Protein AF-A0A9W7FX82-F1 (afdb_monomer_lite)

InterPro domains:
  IPR013783 Immunoglobulin-like fold [G3DSA:2.60.40.10] (1-72)

Secondary structure (DSSP, 8-state):
-EEEEE-SS-EEEE-S--SSSEEEEEEEETTS-GGG-EEEEEE--TT-EEEE----TT-EEEEEEEEEETTEEEE---EEEE---TT-S---S-------

Structure (mmCIF, N/CA/C/O backbone):
data_AF-A0A9W7FX82-F1
#
_entry.id   AF-A0A9W7FX82-F1
#
loop_
_atom_site.group_PDB
_atom_site.id
_atom_site.type_symbol
_atom_site.label_atom_id
_atom_site.label_alt_id
_atom_site.label_comp_id
_atom_site.label_asym_id
_atom_site.label_entity_id
_atom_site.label_seq_id
_atom_site.pdbx_PDB_ins_code
_atom_site.Cartn_x
_atom_site.Cartn_y
_atom_site.Cartn_z
_atom_site.occupancy
_atom_site.B_iso_or_equiv
_atom_site.auth_seq_id
_atom_site.auth_comp_id
_atom_site.auth_asym_id
_atom_site.auth_atom_id
_atom_site.pdbx_PDB_model_num
ATOM 1 N N . MET A 1 1 ? -6.821 11.009 -0.341 1.00 69.06 1 MET A N 1
ATOM 2 C CA . MET A 1 1 ? -5.461 10.454 -0.468 1.00 69.06 1 MET A CA 1
ATOM 3 C C . MET A 1 1 ? -4.920 10.933 -1.792 1.00 69.06 1 MET A C 1
ATOM 5 O O . MET A 1 1 ? -5.669 10.909 -2.762 1.00 69.06 1 MET A O 1
ATOM 9 N N . GLU A 1 2 ? -3.689 11.416 -1.808 1.00 70.88 2 GLU A N 1
ATOM 10 C CA . GLU A 1 2 ? -3.038 11.956 -3.000 1.00 70.88 2 GLU A CA 1
ATOM 11 C C . GLU A 1 2 ? -1.597 11.452 -3.042 1.00 70.88 2 GLU A C 1
ATOM 13 O O . GLU A 1 2 ? -0.966 11.295 -1.996 1.00 70.88 2 GLU A O 1
ATOM 18 N N . ILE A 1 3 ? -1.086 11.185 -4.239 1.00 74.12 3 ILE A N 1
ATOM 19 C CA . ILE A 1 3 ? 0.325 10.854 -4.441 1.00 74.12 3 ILE A CA 1
ATOM 20 C C . ILE A 1 3 ? 1.107 12.169 -4.392 1.00 74.12 3 ILE A C 1
ATOM 22 O O . ILE A 1 3 ? 0.840 13.069 -5.188 1.00 74.12 3 ILE A O 1
ATOM 26 N N . ILE A 1 4 ? 2.027 12.301 -3.437 1.00 76.50 4 ILE A N 1
ATOM 27 C CA . ILE A 1 4 ? 2.875 13.499 -3.302 1.00 76.50 4 ILE A CA 1
ATOM 28 C C . ILE A 1 4 ? 4.173 13.311 -4.069 1.00 76.50 4 ILE A C 1
ATOM 30 O O . ILE A 1 4 ? 4.656 14.239 -4.713 1.00 76.50 4 ILE A O 1
ATOM 34 N N . ASP A 1 5 ? 4.729 12.109 -3.966 1.00 70.31 5 ASP A N 1
ATOM 35 C CA . ASP A 1 5 ? 5.999 11.740 -4.560 1.00 70.31 5 ASP A CA 1
ATOM 36 C C . ASP A 1 5 ? 5.907 10.289 -5.017 1.00 70.31 5 ASP A C 1
ATOM 38 O O . ASP A 1 5 ? 5.305 9.454 -4.344 1.00 70.31 5 ASP A O 1
ATOM 42 N N . ALA A 1 6 ? 6.474 9.999 -6.173 1.00 66.94 6 ALA A N 1
ATOM 43 C CA . ALA A 1 6 ? 6.649 8.646 -6.650 1.00 66.94 6 ALA A CA 1
ATOM 44 C C . ALA A 1 6 ? 8.012 8.564 -7.322 1.00 66.94 6 ALA A C 1
ATOM 46 O O . ALA A 1 6 ? 8.386 9.477 -8.053 1.00 66.94 6 ALA A O 1
ATOM 47 N N . SER A 1 7 ? 8.702 7.469 -7.048 1.00 65.62 7 SER A N 1
ATOM 48 C CA . SER A 1 7 ? 10.043 7.079 -7.457 1.00 65.62 7 SER A CA 1
ATOM 49 C C . SER A 1 7 ? 10.002 5.692 -8.090 1.00 65.62 7 SER A C 1
ATOM 51 O O . SER A 1 7 ? 9.042 4.942 -7.925 1.00 65.62 7 SER A O 1
ATOM 53 N N . GLU A 1 8 ? 11.085 5.333 -8.776 1.00 63.53 8 GLU A N 1
ATOM 54 C CA . GLU A 1 8 ? 11.266 4.019 -9.405 1.00 63.53 8 GLU A CA 1
ATOM 55 C C . GLU A 1 8 ? 11.056 2.846 -8.428 1.00 63.53 8 GLU A C 1
ATOM 57 O O . GLU A 1 8 ? 10.545 1.809 -8.830 1.00 63.53 8 GLU A O 1
ATOM 62 N N . CYS A 1 9 ? 11.348 3.038 -7.136 1.00 66.50 9 CYS A N 1
ATOM 63 C CA . CYS A 1 9 ? 11.132 2.018 -6.104 1.00 66.50 9 CYS A CA 1
ATOM 64 C C . CYS A 1 9 ? 10.329 2.508 -4.893 1.00 66.50 9 CYS A C 1
ATOM 66 O O . CYS A 1 9 ? 10.161 1.759 -3.927 1.00 66.50 9 CYS A O 1
ATOM 68 N N . SER A 1 10 ? 9.858 3.759 -4.890 1.00 71.38 10 SER A N 1
ATOM 69 C CA . SER A 1 10 ? 9.145 4.292 -3.730 1.00 71.38 10 SER A CA 1
ATOM 70 C C . SER A 1 10 ? 7.951 5.171 -4.070 1.00 71.38 10 SER A C 1
ATOM 72 O O . SER A 1 10 ? 7.879 5.778 -5.125 1.00 71.38 10 SER A O 1
ATOM 74 N N . LEU A 1 11 ? 6.961 5.213 -3.186 1.00 75.44 11 LEU A N 1
ATOM 75 C CA . LEU A 1 11 ? 5.724 5.963 -3.366 1.00 75.44 11 LEU A CA 1
ATOM 76 C C . LEU A 1 11 ? 5.356 6.639 -2.058 1.00 75.44 11 LEU A C 1
ATOM 78 O O . LEU A 1 11 ? 5.052 5.958 -1.080 1.00 75.44 11 LEU A O 1
ATOM 82 N N . THR A 1 12 ? 5.336 7.967 -2.059 1.00 80.00 12 THR A N 1
ATOM 83 C CA . THR A 1 12 ? 4.884 8.777 -0.932 1.00 80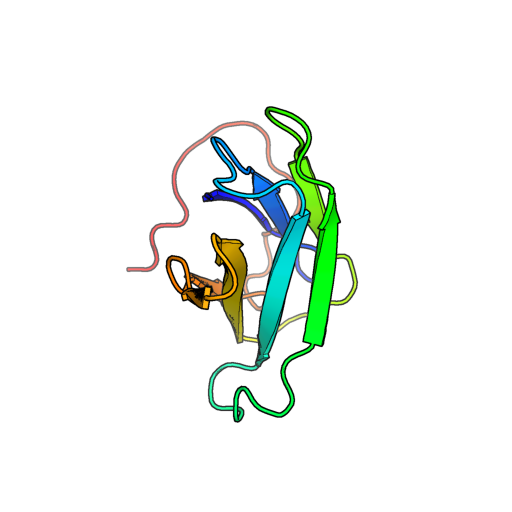.00 12 THR A CA 1
ATOM 84 C C . THR A 1 12 ? 3.455 9.262 -1.138 1.00 80.00 12 THR A C 1
ATOM 86 O O . THR A 1 12 ? 3.120 9.967 -2.095 1.00 80.00 12 THR A O 1
ATOM 89 N N . LEU A 1 13 ? 2.602 8.900 -0.190 1.00 76.31 13 LEU A N 1
ATOM 90 C CA . LEU A 1 13 ? 1.168 9.131 -0.200 1.00 76.31 13 LEU A CA 1
ATOM 91 C C . LEU A 1 13 ? 0.800 10.092 0.927 1.00 76.31 13 LEU A C 1
ATOM 93 O O . LEU A 1 13 ? 1.150 9.853 2.082 1.00 76.31 13 LEU A O 1
ATOM 97 N N . LYS A 1 14 ? 0.036 11.144 0.613 1.00 79.56 14 LYS A N 1
ATOM 98 C CA . LYS A 1 14 ? -0.616 11.983 1.623 1.00 79.56 14 LYS A CA 1
ATOM 99 C C . LYS A 1 14 ? -2.012 11.498 1.895 1.00 79.56 14 LYS A C 1
ATOM 101 O O . LYS A 1 14 ?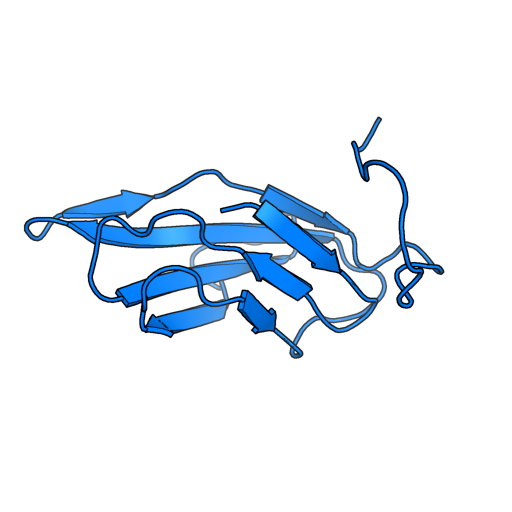 -2.826 11.347 0.975 1.00 79.56 14 LYS A O 1
ATOM 106 N N . MET A 1 15 ? -2.357 11.427 3.170 1.00 72.88 15 MET A N 1
ATOM 107 C CA . MET A 1 15 ? -3.743 11.310 3.591 1.00 72.88 15 MET A CA 1
ATOM 108 C C . MET A 1 15 ? -4.208 12.599 4.259 1.00 72.88 15 MET A C 1
ATOM 110 O O . MET A 1 15 ? -3.837 12.910 5.382 1.00 72.88 15 MET A O 1
ATOM 114 N N . VAL A 1 16 ? -5.033 13.363 3.537 1.00 63.94 16 VAL A N 1
ATOM 115 C CA . VAL A 1 16 ? -5.589 14.646 4.009 1.00 63.94 16 VAL A CA 1
ATOM 116 C C . VAL A 1 16 ? -6.703 14.439 5.045 1.00 63.94 16 VAL A C 1
ATOM 118 O O . VAL A 1 16 ? -6.935 15.283 5.902 1.00 63.94 16 VAL A O 1
ATOM 121 N N . SER A 1 17 ? -7.389 13.298 5.002 1.00 63.19 17 SER A N 1
ATOM 122 C CA . SER A 1 17 ? -8.327 12.852 6.033 1.00 63.19 17 SER A CA 1
ATOM 123 C C . SER A 1 17 ? -8.497 11.351 5.904 1.00 63.19 17 SER A C 1
ATOM 125 O O . SER A 1 17 ? -8.784 10.854 4.811 1.00 63.19 17 SER A O 1
ATOM 127 N N . ALA A 1 18 ? -8.284 10.638 7.003 1.00 62.72 18 ALA A N 1
ATOM 128 C CA . ALA A 1 18 ? -8.646 9.241 7.101 1.00 62.72 18 ALA A CA 1
ATOM 129 C C . ALA A 1 18 ? -9.949 9.129 7.905 1.00 62.72 18 ALA A C 1
ATOM 131 O O . ALA A 1 18 ? -10.043 9.726 8.977 1.00 62.72 18 ALA A O 1
ATOM 132 N N . PRO A 1 19 ? -10.949 8.403 7.394 1.00 64.62 1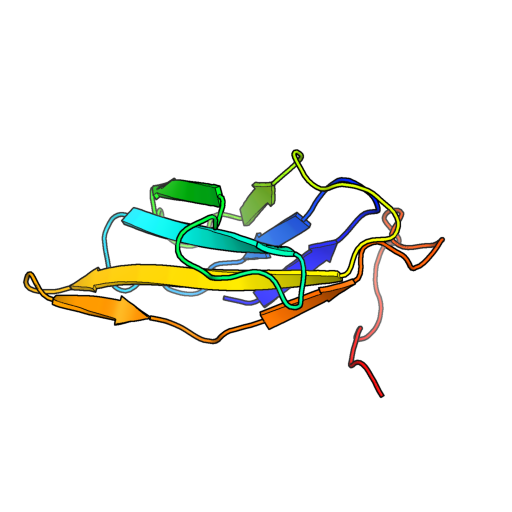9 PRO A N 1
ATOM 133 C CA . PRO A 1 19 ? -12.216 8.192 8.100 1.00 64.62 19 PRO A CA 1
ATOM 134 C C . PRO A 1 19 ? -12.098 7.237 9.303 1.00 64.62 19 PRO A C 1
ATOM 136 O O . PRO A 1 19 ? -12.904 7.306 10.226 1.00 64.62 19 PRO A O 1
ATOM 139 N N . SER A 1 20 ? -11.067 6.390 9.331 1.00 71.44 20 SER A N 1
ATOM 140 C CA . SER A 1 20 ? -10.815 5.403 10.393 1.00 71.44 20 SER A CA 1
ATOM 141 C C . SER A 1 20 ? -9.480 5.663 11.078 1.00 71.44 20 SER A C 1
ATOM 143 O O . SER A 1 20 ? -8.683 6.408 10.533 1.00 71.44 20 SER A O 1
ATOM 145 N N . LYS A 1 21 ? -9.224 5.020 12.233 1.00 74.94 21 LYS A N 1
ATOM 146 C CA . LYS A 1 21 ? -7.950 5.087 12.997 1.00 74.94 21 LYS A CA 1
ATOM 147 C C . LYS A 1 21 ? -6.754 4.418 12.305 1.00 74.94 21 LYS A C 1
ATOM 149 O O . LYS A 1 21 ? -5.603 4.631 12.691 1.00 74.94 21 LYS A O 1
ATOM 154 N N . SER A 1 22 ? -7.029 3.565 11.331 1.00 81.25 22 SER A N 1
ATOM 155 C CA . SER A 1 22 ? -6.032 2.862 10.540 1.00 81.25 22 SER A CA 1
ATOM 156 C C . SER A 1 22 ? -6.567 2.670 9.137 1.00 81.25 22 SER A C 1
ATOM 158 O O . SER A 1 22 ? -7.757 2.403 8.948 1.00 81.25 22 SER A O 1
ATOM 160 N N . ILE A 1 23 ? -5.676 2.758 8.165 1.00 84.12 23 ILE A N 1
ATOM 161 C CA . ILE A 1 23 ? -5.982 2.531 6.763 1.00 84.12 23 ILE A CA 1
ATOM 162 C C . ILE A 1 23 ? -5.028 1.497 6.198 1.00 84.12 23 ILE A C 1
ATOM 164 O O . ILE A 1 23 ? -3.844 1.499 6.500 1.00 84.12 23 ILE A O 1
ATOM 168 N N . THR A 1 24 ? -5.539 0.607 5.370 1.00 87.44 24 THR A N 1
ATOM 169 C CA . THR A 1 24 ? -4.754 -0.396 4.669 1.00 87.44 24 THR A CA 1
ATOM 170 C C . THR A 1 24 ? -4.649 -0.006 3.208 1.00 87.44 24 THR A C 1
ATOM 172 O O . THR A 1 24 ? -5.641 0.031 2.487 1.00 87.44 24 THR A O 1
ATOM 175 N N . ILE A 1 25 ? -3.440 0.304 2.762 1.00 86.19 25 ILE A N 1
ATOM 176 C CA . ILE A 1 25 ? -3.150 0.561 1.358 1.00 86.19 25 ILE A CA 1
ATOM 177 C C . ILE A 1 25 ? -2.886 -0.779 0.691 1.00 86.19 25 ILE A C 1
ATOM 179 O O . ILE A 1 25 ? -1.915 -1.459 1.017 1.00 86.19 25 ILE A O 1
ATOM 183 N N . GLU A 1 26 ? -3.766 -1.167 -0.221 1.00 90.12 26 GLU A N 1
ATOM 184 C CA . GLU A 1 26 ? -3.572 -2.335 -1.064 1.00 90.12 26 GLU A CA 1
ATOM 185 C C . GLU A 1 26 ? -2.931 -1.881 -2.375 1.00 90.12 26 GLU A C 1
ATOM 187 O O . GLU A 1 26 ? -3.445 -0.971 -3.022 1.00 90.12 26 GLU A O 1
ATOM 192 N N . TYR A 1 27 ? -1.812 -2.483 -2.765 1.00 87.31 27 TYR A N 1
ATOM 193 C CA . TYR A 1 27 ? -1.135 -2.187 -4.023 1.00 87.31 27 TYR A CA 1
ATOM 194 C C . TYR A 1 27 ? -0.725 -3.464 -4.750 1.00 87.31 27 TYR A C 1
ATOM 196 O O . TYR A 1 27 ? -0.335 -4.457 -4.133 1.00 87.31 27 TYR A O 1
ATOM 204 N N . ILE A 1 28 ? -0.858 -3.456 -6.070 1.00 90.06 28 ILE A N 1
ATOM 205 C CA . ILE A 1 28 ? -0.633 -4.622 -6.925 1.00 90.06 28 ILE A CA 1
ATOM 206 C C . ILE A 1 28 ? -0.197 -4.186 -8.321 1.00 90.06 28 ILE A C 1
ATOM 208 O O . ILE A 1 28 ? -0.478 -3.058 -8.704 1.00 90.06 28 ILE A O 1
ATOM 212 N N . ASN A 1 29 ? 0.473 -5.049 -9.081 1.00 87.00 29 ASN A N 1
ATOM 213 C CA . ASN A 1 29 ? 0.769 -4.770 -10.484 1.00 87.00 29 ASN A CA 1
ATOM 214 C C . ASN A 1 29 ? -0.521 -4.618 -11.306 1.00 87.00 29 ASN A C 1
ATOM 216 O O . ASN A 1 29 ? -1.541 -5.261 -11.054 1.00 87.00 29 ASN A O 1
ATOM 220 N N . TYR A 1 30 ? -0.487 -3.719 -12.280 1.00 82.81 30 TYR A N 1
ATOM 221 C CA . TYR A 1 30 ? -1.617 -3.430 -13.145 1.00 82.81 30 TYR A CA 1
ATOM 222 C C . TYR A 1 30 ? -1.945 -4.655 -13.998 1.00 82.81 30 TYR A C 1
ATOM 224 O O . TYR A 1 30 ? -1.113 -5.124 -14.772 1.00 82.81 30 TYR A O 1
ATOM 232 N N . GLY A 1 31 ? -3.172 -5.159 -13.863 1.00 82.44 31 GLY A N 1
ATOM 233 C CA . GLY A 1 31 ? -3.622 -6.380 -14.538 1.00 82.44 31 GLY A CA 1
ATOM 234 C C . GLY A 1 31 ? -3.538 -7.655 -13.692 1.00 82.44 31 GLY A C 1
ATOM 235 O O . GLY A 1 31 ? -4.053 -8.685 -14.126 1.00 82.44 31 GLY A O 1
ATOM 236 N N . ASP A 1 32 ? -2.972 -7.594 -12.484 1.00 87.81 32 ASP A N 1
ATOM 237 C CA . ASP A 1 32 ? -3.022 -8.691 -11.517 1.00 87.81 32 ASP A CA 1
ATOM 238 C C . ASP A 1 32 ? -4.331 -8.696 -10.704 1.00 87.81 32 ASP A C 1
ATOM 240 O O . ASP A 1 32 ? -5.032 -7.694 -10.543 1.00 87.81 32 ASP A O 1
ATOM 244 N N . GLU A 1 33 ? -4.677 -9.857 -10.146 1.00 87.19 33 GLU A N 1
ATOM 245 C CA . GLU A 1 33 ? -5.872 -10.005 -9.314 1.00 87.19 33 GLU A CA 1
ATOM 246 C C . GLU A 1 33 ? -5.649 -9.452 -7.899 1.00 87.19 33 GLU A C 1
ATOM 248 O O . GLU A 1 33 ? -4.793 -9.953 -7.171 1.00 87.19 33 GLU A O 1
ATOM 253 N N . TRP A 1 34 ? -6.508 -8.529 -7.440 1.00 85.38 34 TRP A N 1
ATOM 254 C CA . TRP A 1 34 ? -6.466 -7.913 -6.096 1.00 85.38 34 TRP A CA 1
ATOM 255 C C . TRP A 1 34 ? -6.326 -8.891 -4.915 1.00 85.38 34 TRP A C 1
ATOM 257 O O . TRP A 1 34 ? -5.897 -8.490 -3.835 1.00 85.38 34 TRP A O 1
ATOM 267 N N . LYS A 1 35 ? -6.667 -10.174 -5.088 1.00 84.62 35 LYS A N 1
ATOM 268 C CA . LYS A 1 35 ? -6.431 -11.221 -4.079 1.00 84.62 35 LYS A CA 1
ATOM 269 C C . LYS A 1 35 ? -4.946 -11.383 -3.716 1.00 84.62 35 LYS A C 1
ATOM 271 O O . LYS A 1 35 ? -4.648 -11.780 -2.595 1.00 84.62 35 LYS A O 1
ATOM 276 N N . ASN A 1 36 ? -4.045 -11.053 -4.643 1.00 87.19 36 ASN A N 1
ATOM 277 C CA . ASN A 1 36 ? -2.592 -11.088 -4.475 1.00 87.19 36 ASN A CA 1
ATOM 278 C C . ASN A 1 36 ? -2.006 -9.709 -4.123 1.00 87.19 36 ASN A C 1
ATOM 280 O O . ASN A 1 36 ? -0.788 -9.547 -4.109 1.00 87.19 36 ASN A O 1
ATOM 284 N N . ALA A 1 37 ? -2.850 -8.703 -3.866 1.00 88.56 37 ALA A N 1
ATOM 285 C CA . ALA A 1 37 ? -2.376 -7.360 -3.576 1.00 88.56 37 ALA A CA 1
ATOM 286 C C . ALA A 1 37 ? -1.586 -7.330 -2.268 1.00 88.56 37 ALA A C 1
ATOM 288 O O . ALA A 1 37 ? -1.994 -7.900 -1.249 1.00 88.56 37 ALA A O 1
ATOM 289 N N . ARG A 1 38 ? -0.470 -6.606 -2.291 1.00 88.94 38 ARG A N 1
ATOM 290 C CA . ARG A 1 38 ? 0.300 -6.293 -1.093 1.00 88.94 38 ARG A CA 1
ATOM 291 C C . ARG A 1 38 ? -0.496 -5.312 -0.254 1.00 88.94 38 ARG A C 1
ATOM 293 O O . ARG A 1 38 ? -1.082 -4.373 -0.782 1.00 88.94 38 ARG A O 1
ATOM 300 N N . LYS A 1 39 ? -0.529 -5.535 1.057 1.00 88.88 39 LYS A N 1
ATOM 301 C CA . LYS A 1 39 ? -1.314 -4.730 1.993 1.00 88.88 39 LYS A CA 1
ATOM 302 C C . LYS A 1 39 ? -0.382 -4.060 2.978 1.00 88.88 39 LYS A C 1
ATOM 304 O O . LYS A 1 39 ? 0.408 -4.732 3.635 1.00 88.88 39 LYS A O 1
ATOM 309 N N . LEU A 1 40 ? -0.496 -2.747 3.092 1.00 85.56 40 LEU A N 1
ATOM 310 C CA . LEU A 1 40 ? 0.254 -1.954 4.048 1.00 85.56 40 LEU A CA 1
ATOM 311 C C . LEU A 1 40 ? -0.722 -1.228 4.964 1.00 85.56 40 LEU A C 1
ATOM 313 O O . LEU A 1 40 ? -1.365 -0.262 4.558 1.00 85.56 40 LEU A O 1
ATOM 317 N N . THR A 1 41 ? -0.852 -1.709 6.197 1.00 85.44 41 THR A N 1
ATOM 318 C CA . THR A 1 41 ? -1.658 -1.041 7.218 1.00 85.44 41 THR A CA 1
ATOM 319 C C . THR A 1 41 ? -0.859 0.094 7.839 1.00 85.44 41 THR A C 1
ATOM 321 O O . THR A 1 41 ? 0.217 -0.109 8.396 1.00 85.44 41 THR A O 1
ATOM 324 N N . LEU A 1 42 ? -1.408 1.294 7.735 1.00 79.25 42 LEU A N 1
ATOM 325 C CA . LEU A 1 42 ? -0.835 2.539 8.201 1.00 79.25 42 LEU A CA 1
ATOM 326 C C . LEU A 1 42 ? -1.732 3.111 9.308 1.00 79.25 42 LEU A C 1
ATOM 328 O O . LEU A 1 42 ? -2.956 3.188 9.130 1.00 79.25 42 LEU A O 1
ATOM 332 N N . PRO A 1 43 ? -1.162 3.504 10.458 1.00 76.88 43 PRO A N 1
ATOM 333 C CA . PRO A 1 43 ? -1.900 4.244 11.467 1.00 76.88 43 PRO A CA 1
ATOM 334 C C . PRO A 1 43 ? -2.219 5.628 10.911 1.00 76.88 43 PRO A C 1
ATOM 336 O O . PRO A 1 43 ? -1.366 6.298 10.336 1.00 76.88 43 PRO A O 1
ATOM 339 N N . THR A 1 44 ? -3.458 6.068 11.057 1.00 70.00 44 THR A N 1
ATOM 340 C CA . THR A 1 44 ? -3.872 7.361 10.524 1.00 70.00 44 THR A CA 1
ATOM 341 C C . THR A 1 44 ? -3.801 8.392 11.641 1.00 70.00 44 THR A C 1
ATOM 343 O O . THR A 1 44 ? -4.792 8.648 12.331 1.00 70.00 44 THR A O 1
ATOM 346 N N . SER A 1 45 ? -2.636 8.997 11.846 1.00 65.00 45 SER A N 1
ATOM 347 C CA . SER A 1 45 ? -2.617 10.278 12.549 1.00 65.00 45 SER A CA 1
ATOM 348 C C . SER A 1 45 ? -2.997 11.378 11.573 1.00 65.00 45 SER A C 1
ATOM 350 O O . SER A 1 45 ? -2.781 11.286 10.361 1.00 65.00 45 SER A O 1
ATOM 352 N N . THR A 1 46 ? -3.592 12.434 12.107 1.00 54.62 46 THR A N 1
ATOM 353 C CA . THR A 1 46 ? -4.033 13.601 11.355 1.00 54.62 46 THR A CA 1
ATOM 354 C C . THR A 1 46 ? -2.868 14.165 10.528 1.00 54.62 46 THR A C 1
ATOM 356 O O . THR A 1 46 ? -2.013 14.865 11.061 1.00 54.62 46 THR A O 1
ATOM 359 N N . SER A 1 47 ? -2.872 13.927 9.211 1.00 56.88 47 SER A N 1
ATOM 360 C CA . SER A 1 47 ? -1.927 14.490 8.224 1.00 56.88 47 SER A CA 1
ATOM 361 C C . SER A 1 47 ? -0.535 13.843 8.116 1.00 56.88 47 SER A C 1
ATOM 363 O O . SER A 1 47 ? 0.427 14.557 7.838 1.00 56.88 47 SER A O 1
ATOM 365 N N . GLU A 1 48 ? -0.390 12.527 8.285 1.00 67.31 48 GLU A N 1
ATOM 366 C CA . GLU A 1 48 ? 0.900 11.871 8.005 1.00 67.31 48 GLU A CA 1
ATOM 367 C C . GLU A 1 48 ? 1.085 11.499 6.519 1.00 67.31 48 GLU A C 1
ATOM 369 O O . GLU A 1 48 ? 0.143 11.168 5.787 1.00 67.31 48 GLU A O 1
ATOM 374 N N . GLU A 1 49 ? 2.331 11.644 6.067 1.00 78.19 49 GLU A N 1
ATOM 375 C CA . GLU A 1 49 ? 2.835 11.240 4.756 1.00 78.19 49 GLU A CA 1
ATOM 376 C C . GLU A 1 49 ? 3.456 9.852 4.912 1.00 78.19 49 GLU A C 1
ATOM 378 O O . GLU A 1 49 ? 4.206 9.612 5.857 1.00 78.19 49 GLU A O 1
ATOM 383 N N . PHE A 1 50 ? 3.153 8.932 4.000 1.00 76.56 50 PHE A N 1
ATOM 384 C CA . PHE A 1 50 ? 3.609 7.547 4.105 1.00 76.56 50 PHE A CA 1
ATOM 385 C C . PHE A 1 50 ? 4.370 7.140 2.861 1.00 76.56 50 PHE A C 1
ATOM 387 O O . PHE A 1 50 ? 3.853 7.319 1.761 1.00 76.56 50 PHE A O 1
ATOM 394 N N . THR A 1 51 ? 5.546 6.542 3.036 1.00 79.19 51 THR A N 1
ATOM 395 C CA . THR A 1 51 ? 6.393 6.097 1.927 1.00 79.19 51 THR A CA 1
ATOM 396 C C . THR A 1 51 ? 6.442 4.573 1.853 1.00 79.19 51 THR A C 1
ATOM 398 O O . THR A 1 51 ? 6.912 3.904 2.772 1.00 79.19 51 THR A O 1
ATOM 401 N N . ILE A 1 52 ? 5.976 4.021 0.737 1.00 78.88 52 ILE A N 1
ATOM 402 C CA . ILE A 1 52 ? 6.152 2.618 0.348 1.00 78.88 52 ILE A CA 1
ATOM 403 C C . ILE A 1 52 ? 7.499 2.533 -0.369 1.00 78.88 52 ILE A C 1
ATOM 405 O O . ILE A 1 52 ? 7.697 3.304 -1.289 1.00 78.88 52 ILE A O 1
ATOM 409 N N . ASN A 1 53 ? 8.419 1.650 0.028 1.00 77.62 53 ASN A N 1
ATOM 410 C CA . ASN A 1 53 ? 9.742 1.491 -0.620 1.00 77.62 53 ASN A CA 1
ATOM 411 C C . ASN A 1 53 ? 9.913 0.125 -1.313 1.00 77.62 53 ASN A C 1
ATOM 413 O O . ASN A 1 53 ? 11.017 -0.268 -1.668 1.00 77.62 53 ASN A O 1
ATOM 417 N N . ASP A 1 54 ? 8.821 -0.626 -1.424 1.00 74.19 54 ASP A N 1
ATOM 418 C CA . ASP A 1 54 ? 8.794 -2.023 -1.863 1.00 74.19 54 ASP A CA 1
ATOM 419 C C . ASP A 1 54 ? 8.103 -2.147 -3.233 1.00 74.19 54 ASP A C 1
ATOM 421 O O . ASP A 1 54 ? 7.273 -3.030 -3.462 1.00 74.19 54 ASP A O 1
ATOM 425 N N . LEU A 1 55 ? 8.388 -1.181 -4.113 1.00 76.81 55 LEU A N 1
ATOM 426 C CA . LEU A 1 55 ? 7.901 -1.147 -5.488 1.00 76.81 55 LEU A CA 1
ATOM 427 C C . LEU A 1 55 ? 9.030 -1.533 -6.440 1.00 76.81 55 LEU A C 1
ATOM 429 O O . LEU A 1 55 ? 10.181 -1.146 -6.248 1.00 76.81 55 LEU A O 1
ATOM 433 N N . GLU A 1 56 ? 8.687 -2.292 -7.472 1.00 78.88 56 GLU A N 1
ATOM 434 C CA . GLU A 1 56 ? 9.617 -2.626 -8.548 1.00 78.88 56 GLU A CA 1
ATOM 435 C C . GLU A 1 56 ? 9.655 -1.497 -9.589 1.00 78.88 56 GLU A C 1
ATOM 437 O O . GLU A 1 56 ? 8.594 -0.964 -9.931 1.00 78.88 56 GL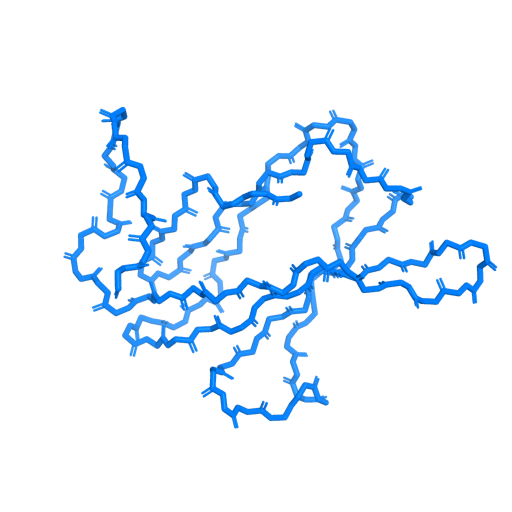U A O 1
ATOM 442 N N . PRO A 1 57 ? 10.836 -1.159 -10.131 1.00 71.75 57 PRO A N 1
ATOM 443 C CA . PRO A 1 57 ? 10.976 -0.163 -11.187 1.00 71.75 57 PRO A CA 1
ATOM 444 C C . PRO A 1 57 ? 10.442 -0.683 -12.522 1.00 71.75 57 PRO A C 1
ATOM 446 O O . PRO A 1 57 ? 10.474 -1.883 -12.784 1.00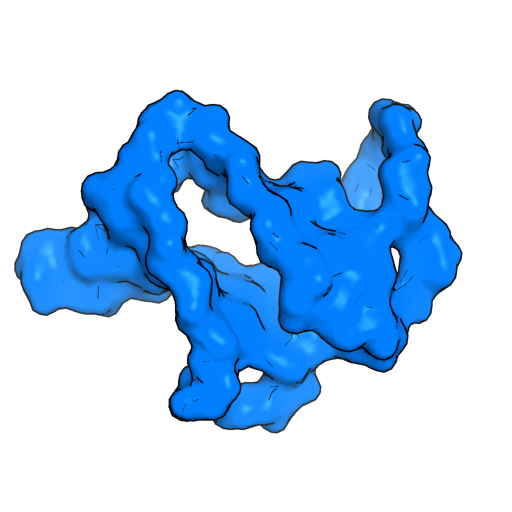 71.75 57 PRO A O 1
ATOM 449 N N . SER A 1 58 ? 10.013 0.220 -13.410 1.00 74.19 58 SER A N 1
ATOM 450 C CA . SER A 1 58 ? 9.462 -0.164 -14.726 1.00 74.19 58 SER A CA 1
ATOM 451 C C . SER A 1 58 ? 8.201 -1.019 -14.676 1.00 74.19 58 SER A C 1
ATOM 453 O O . SER A 1 58 ? 7.960 -1.804 -15.590 1.00 74.19 58 SER A O 1
ATOM 455 N N . ASN A 1 59 ? 7.374 -0.820 -13.649 1.00 80.06 59 ASN A N 1
ATOM 456 C CA . ASN A 1 59 ? 6.089 -1.486 -13.500 1.00 80.06 59 ASN A CA 1
ATOM 457 C C . ASN A 1 59 ? 4.953 -0.488 -13.270 1.00 80.06 59 ASN A C 1
ATOM 459 O O . ASN A 1 59 ? 5.107 0.568 -12.661 1.00 80.06 59 ASN A O 1
ATOM 463 N N . THR A 1 60 ? 3.764 -0.848 -13.729 1.00 84.12 60 THR A N 1
ATOM 464 C CA . THR A 1 60 ? 2.553 -0.097 -13.412 1.00 84.12 60 THR A CA 1
ATOM 465 C C . THR A 1 60 ? 1.870 -0.772 -12.229 1.00 84.12 60 THR A C 1
ATOM 467 O O . THR A 1 60 ? 1.612 -1.968 -12.270 1.00 84.12 60 THR A O 1
ATOM 470 N N . TYR A 1 61 ? 1.548 -0.015 -11.185 1.00 83.69 61 TYR A N 1
ATOM 471 C CA . TYR A 1 61 ? 0.862 -0.473 -9.984 1.00 83.69 61 TYR A CA 1
ATOM 472 C C . TYR A 1 61 ? -0.533 0.137 -9.869 1.00 83.69 61 TYR A C 1
ATOM 474 O O . TYR A 1 61 ? -0.736 1.330 -10.076 1.00 83.69 61 TYR A O 1
ATOM 482 N N . GLN A 1 62 ? -1.506 -0.665 -9.462 1.00 87.50 62 GLN A N 1
ATOM 483 C CA . GLN A 1 62 ? -2.796 -0.215 -8.964 1.00 87.50 62 GLN A CA 1
ATOM 484 C C . GLN A 1 62 ? -2.738 -0.148 -7.448 1.00 87.50 62 GLN A C 1
ATOM 486 O O . GLN A 1 62 ? -2.400 -1.123 -6.785 1.00 87.50 62 GLN A O 1
ATOM 491 N N . VAL A 1 63 ? -3.091 1.004 -6.898 1.00 86.06 63 VAL A N 1
ATOM 492 C CA . VAL A 1 63 ? -3.081 1.288 -5.469 1.00 86.06 63 VAL A CA 1
ATOM 493 C C . VAL A 1 63 ? -4.484 1.695 -5.056 1.00 86.06 63 VAL A C 1
ATOM 495 O O . VAL A 1 63 ? -5.073 2.598 -5.650 1.00 86.06 63 VAL A O 1
ATOM 498 N N . ARG A 1 64 ? -5.028 1.071 -4.015 1.00 87.62 64 ARG A N 1
ATOM 499 C CA . ARG A 1 64 ? -6.305 1.466 -3.427 1.00 87.62 64 ARG A CA 1
ATOM 500 C C . ARG A 1 64 ? -6.210 1.521 -1.903 1.00 87.62 64 ARG A C 1
ATOM 502 O O . ARG A 1 64 ? -5.747 0.574 -1.269 1.00 87.62 64 ARG A O 1
ATOM 509 N N . PRO A 1 65 ? -6.648 2.619 -1.280 1.00 85.31 65 PRO A N 1
ATOM 510 C CA . PRO A 1 65 ? -6.831 2.652 0.158 1.00 85.31 65 PRO A CA 1
ATOM 511 C C . PRO A 1 65 ? -8.081 1.864 0.553 1.00 85.31 65 PRO A C 1
ATOM 513 O O . PRO A 1 65 ? -9.125 1.978 -0.086 1.00 85.31 65 PRO A O 1
ATOM 516 N N . THR A 1 66 ? -7.994 1.126 1.649 1.00 87.38 66 THR A N 1
ATOM 517 C CA . THR A 1 66 ? -9.103 0.397 2.265 1.00 87.38 66 THR A CA 1
ATOM 518 C C . THR A 1 66 ? -9.122 0.657 3.757 1.00 87.38 66 THR A C 1
ATOM 520 O O . THR A 1 66 ? -8.075 0.736 4.392 1.00 87.38 66 THR A O 1
ATOM 523 N N . TRP A 1 67 ? -10.294 0.836 4.340 1.00 86.88 67 TRP A N 1
ATOM 524 C CA . TRP A 1 67 ? -10.432 1.057 5.776 1.00 86.88 67 TRP A CA 1
ATOM 525 C C . TRP A 1 67 ? -11.697 0.387 6.280 1.00 86.88 67 TRP A C 1
ATOM 527 O O . TRP A 1 67 ? -12.636 0.160 5.523 1.00 86.88 67 TRP A O 1
ATOM 537 N N . GLU A 1 68 ? -11.717 0.073 7.567 1.00 84.31 68 GLU A N 1
ATOM 538 C CA . GLU A 1 68 ? -12.909 -0.436 8.229 1.00 84.31 68 GLU A CA 1
ATOM 539 C C . GLU A 1 68 ? -13.611 0.718 8.940 1.00 84.31 68 GLU A C 1
ATOM 541 O O . GLU A 1 68 ? -13.021 1.394 9.786 1.00 84.31 68 GLU A O 1
ATOM 546 N N . GLU A 1 69 ? -14.857 0.971 8.564 1.00 83.19 69 GLU A N 1
ATOM 547 C CA . GLU A 1 69 ? -15.722 1.983 9.163 1.00 83.19 69 GLU A CA 1
ATOM 548 C C . GLU A 1 69 ? -17.008 1.287 9.603 1.00 83.19 69 GLU A C 1
ATOM 550 O O . GLU A 1 69 ? -17.689 0.676 8.781 1.00 83.19 69 GLU A O 1
ATOM 555 N N . ASP A 1 70 ? -17.317 1.338 10.901 1.00 82.31 70 ASP A N 1
ATOM 556 C CA . ASP A 1 70 ? -18.527 0.727 11.476 1.00 82.31 70 ASP A CA 1
ATOM 557 C C . ASP A 1 70 ? -18.673 -0.786 11.169 1.00 82.31 70 ASP A C 1
ATOM 559 O O . ASP A 1 70 ? -19.760 -1.297 10.918 1.00 82.31 70 ASP A O 1
ATOM 563 N N . GLY A 1 71 ? -17.552 -1.520 11.127 1.00 82.19 71 GLY A N 1
ATOM 564 C CA . GLY A 1 71 ? -17.526 -2.952 10.785 1.00 82.19 71 GLY A CA 1
ATOM 565 C C . GLY A 1 71 ? -17.730 -3.259 9.294 1.00 82.19 71 GLY A C 1
ATOM 566 O O . GLY A 1 71 ? -17.867 -4.422 8.915 1.00 82.19 71 GLY A O 1
ATOM 567 N N . VAL A 1 72 ? -17.740 -2.235 8.436 1.00 84.75 72 VAL A N 1
ATOM 568 C CA . VAL A 1 72 ? -17.837 -2.366 6.980 1.00 84.75 72 VAL A CA 1
ATOM 569 C C . VAL A 1 72 ? -16.515 -1.957 6.340 1.00 84.75 72 VAL A C 1
ATOM 571 O O . VAL A 1 72 ? -16.015 -0.851 6.551 1.00 84.75 72 VAL A O 1
ATOM 574 N N . VAL A 1 73 ? -15.962 -2.833 5.499 1.00 85.19 73 VAL A N 1
ATOM 575 C CA . VAL A 1 73 ? -14.780 -2.508 4.693 1.00 85.19 73 VAL A CA 1
ATOM 576 C C . VAL A 1 73 ? -15.186 -1.547 3.580 1.00 85.19 73 VAL A C 1
ATOM 578 O O . VAL A 1 73 ? -16.003 -1.864 2.713 1.00 85.19 73 VAL A O 1
ATOM 581 N N . LYS A 1 74 ? -14.602 -0.356 3.609 1.00 86.00 74 LYS A N 1
ATOM 582 C CA . LYS A 1 74 ? -14.740 0.680 2.594 1.00 86.00 74 LYS A CA 1
ATOM 583 C C . LYS A 1 74 ? -13.489 0.709 1.730 1.00 86.00 74 LYS A C 1
ATOM 585 O O . LYS A 1 74 ? -12.369 0.541 2.212 1.00 86.00 74 LYS A O 1
ATOM 590 N N . PHE A 1 75 ? -13.701 0.981 0.452 1.00 85.94 75 PHE A N 1
ATOM 591 C CA . PHE A 1 75 ? -12.648 1.169 -0.534 1.00 85.94 75 PHE A CA 1
ATOM 592 C C . PHE A 1 75 ? -12.638 2.640 -0.927 1.00 85.94 75 PHE A C 1
ATOM 594 O O . PHE A 1 75 ? -13.688 3.222 -1.208 1.00 85.94 75 PHE A O 1
ATOM 601 N N . GLY A 1 76 ? -11.464 3.254 -0.919 1.00 80.12 76 GLY A N 1
ATOM 602 C CA . GLY A 1 76 ? -11.300 4.591 -1.458 1.00 80.12 76 GLY A CA 1
ATOM 603 C C . GLY A 1 76 ? -10.936 4.564 -2.928 1.00 80.12 76 GLY A C 1
ATOM 604 O O . GLY A 1 76 ? -11.024 3.547 -3.611 1.00 80.12 76 GLY A O 1
ATOM 605 N N . LYS A 1 77 ? -10.532 5.734 -3.416 1.00 81.25 77 LYS A N 1
ATOM 606 C CA . LYS A 1 77 ? -10.229 5.941 -4.826 1.00 81.25 77 LYS A CA 1
ATOM 607 C C . LYS A 1 77 ? -9.036 5.085 -5.256 1.00 81.25 77 LYS A C 1
ATOM 609 O O . LYS A 1 77 ? -7.940 5.252 -4.724 1.00 81.25 77 LYS A O 1
ATOM 614 N N . GLU A 1 78 ? -9.267 4.223 -6.239 1.00 84.62 78 GLU A N 1
ATOM 615 C CA . GLU A 1 78 ? -8.212 3.501 -6.944 1.00 84.62 78 GLU A CA 1
ATOM 616 C C . GLU A 1 78 ? -7.343 4.495 -7.720 1.00 84.62 78 GLU A C 1
ATOM 618 O O . GLU A 1 78 ? -7.836 5.424 -8.369 1.00 84.62 78 GLU A O 1
ATOM 623 N N . MET A 1 79 ? -6.035 4.315 -7.621 1.00 79.50 79 MET A N 1
ATOM 624 C CA . MET A 1 79 ? -5.028 5.128 -8.283 1.00 79.50 79 MET A CA 1
ATOM 625 C C . MET A 1 79 ? -4.086 4.208 -9.035 1.00 79.50 79 MET A C 1
ATOM 627 O O . MET A 1 79 ? -3.682 3.170 -8.521 1.00 79.50 79 MET A O 1
ATOM 631 N N . VAL A 1 80 ? -3.742 4.597 -10.255 1.00 82.56 80 VAL A N 1
ATOM 632 C CA . VAL A 1 80 ? -2.739 3.900 -11.052 1.00 82.56 80 VAL A CA 1
ATOM 633 C C . VAL A 1 80 ? -1.456 4.706 -10.965 1.00 82.56 80 VAL A C 1
ATOM 635 O O . VAL A 1 80 ? -1.466 5.921 -11.166 1.00 82.56 80 VAL A O 1
ATOM 638 N N . LEU A 1 81 ? -0.377 4.027 -10.618 1.00 75.19 81 LEU A N 1
ATOM 639 C CA . LEU A 1 81 ? 0.965 4.559 -10.539 1.00 75.19 81 LEU A CA 1
ATOM 640 C C . LEU A 1 81 ? 1.822 3.855 -11.580 1.00 75.19 81 LEU A C 1
ATOM 642 O O . LEU A 1 81 ? 1.772 2.638 -11.676 1.00 75.19 81 LEU A O 1
ATOM 646 N N . ASP A 1 82 ? 2.653 4.597 -12.294 1.00 76.88 82 ASP A N 1
ATOM 647 C CA . ASP A 1 82 ? 3.684 4.014 -13.143 1.00 76.88 82 ASP A CA 1
ATOM 648 C C . ASP A 1 82 ? 5.070 4.295 -12.548 1.00 76.88 82 ASP A C 1
ATOM 650 O O . ASP A 1 82 ? 5.418 5.450 -12.305 1.00 76.88 82 ASP A O 1
ATOM 654 N N . THR A 1 83 ? 5.845 3.244 -12.280 1.00 70.38 83 THR A N 1
ATOM 655 C CA . THR A 1 83 ? 7.239 3.321 -11.807 1.00 70.38 83 THR A CA 1
ATOM 656 C C . THR A 1 83 ? 8.242 3.188 -12.962 1.00 70.38 83 THR A C 1
ATOM 658 O O . THR A 1 83 ? 9.448 3.087 -12.728 1.00 70.38 83 THR A O 1
ATOM 661 N N . GLY A 1 84 ? 7.771 3.168 -14.217 1.00 58.47 84 GLY A N 1
ATOM 662 C CA . GLY A 1 84 ? 8.577 3.032 -15.434 1.00 58.47 84 GLY A CA 1
ATOM 663 C C . GLY A 1 84 ? 8.981 4.318 -16.117 1.00 58.47 84 GLY A C 1
ATOM 664 O O . GLY A 1 84 ? 9.632 4.278 -17.160 1.00 58.47 84 GLY A O 1
ATOM 665 N N . VAL A 1 85 ? 8.679 5.459 -15.511 1.00 54.94 85 VAL A N 1
ATOM 666 C CA . VAL A 1 85 ? 9.183 6.755 -15.952 1.00 54.94 85 VAL A CA 1
ATOM 667 C C . VAL A 1 85 ? 10.586 7.024 -15.377 1.00 54.94 85 VAL A C 1
ATOM 669 O O . VAL A 1 85 ? 10.714 7.321 -14.183 1.00 54.94 85 VAL A O 1
ATOM 672 N N . PRO A 1 86 ? 11.661 6.986 -16.198 1.00 43.28 86 PRO A N 1
ATOM 673 C CA . PRO A 1 86 ? 12.977 7.457 -15.775 1.00 43.28 86 PRO A CA 1
ATOM 674 C C . PRO A 1 86 ? 12.888 8.966 -15.513 1.00 43.28 86 PRO A C 1
ATOM 676 O O . PRO A 1 86 ? 12.731 9.756 -16.441 1.00 43.28 86 PRO A O 1
ATOM 679 N N . GLY A 1 87 ? 12.937 9.379 -14.246 1.00 44.06 87 GLY A N 1
ATOM 680 C CA . GLY A 1 87 ? 12.748 10.787 -13.864 1.00 44.06 87 GLY A CA 1
ATOM 681 C C . GLY A 1 87 ? 11.799 11.028 -12.695 1.00 44.06 87 GLY A C 1
ATOM 682 O O . GLY A 1 87 ? 11.694 12.159 -12.232 1.00 44.06 87 GLY A O 1
ATOM 683 N N . CYS A 1 88 ? 11.204 9.980 -12.131 1.00 44.91 88 CYS A N 1
ATOM 684 C CA . CYS A 1 88 ? 10.554 10.020 -10.820 1.00 44.91 88 CYS A CA 1
ATOM 685 C C . CYS A 1 88 ? 11.568 10.188 -9.650 1.00 44.91 88 CYS A C 1
ATOM 687 O O . CYS A 1 88 ? 11.298 9.867 -8.505 1.00 44.91 88 CYS A O 1
ATOM 689 N N . ALA A 1 89 ? 12.768 10.709 -9.923 1.00 39.03 89 ALA A N 1
ATOM 690 C CA . ALA A 1 89 ? 13.744 11.093 -8.916 1.00 39.03 89 ALA A CA 1
ATOM 691 C C . ALA A 1 89 ? 13.452 12.530 -8.460 1.00 39.03 89 ALA A C 1
ATOM 693 O O . ALA A 1 89 ? 13.517 13.472 -9.257 1.00 39.03 89 ALA A O 1
ATOM 694 N N . GLY A 1 90 ? 13.131 12.674 -7.172 1.00 40.56 90 GLY A N 1
ATOM 695 C CA . GLY A 1 90 ? 12.827 13.914 -6.460 1.00 40.56 90 GLY A CA 1
ATOM 696 C C . GLY A 1 90 ? 13.261 15.204 -7.159 1.00 40.56 90 GLY A C 1
ATOM 697 O O . GLY A 1 90 ? 14.432 15.579 -7.168 1.00 40.56 90 GLY A O 1
ATOM 698 N N . SER A 1 91 ? 12.290 15.938 -7.692 1.00 36.88 91 SER A N 1
ATOM 699 C CA . SER A 1 91 ? 12.505 17.287 -8.204 1.00 36.88 91 SER A CA 1
ATOM 700 C C . SER A 1 91 ? 11.469 18.224 -7.607 1.00 36.88 91 SER A C 1
ATOM 702 O O . SER A 1 91 ? 10.318 18.302 -8.027 1.00 36.88 91 SER A O 1
ATOM 704 N N . LYS A 1 92 ? 11.926 18.937 -6.572 1.00 39.97 92 LYS A N 1
ATOM 705 C CA . LYS A 1 92 ? 11.394 20.203 -6.054 1.00 39.97 92 LYS A CA 1
ATOM 706 C C . LYS A 1 92 ? 10.432 20.893 -7.031 1.00 39.97 92 LYS A C 1
ATOM 708 O O . LYS A 1 92 ? 10.852 21.299 -8.106 1.00 39.97 92 LYS A O 1
ATOM 713 N N . LYS A 1 93 ? 9.208 21.179 -6.569 1.00 41.84 93 LYS A N 1
ATOM 714 C CA . LYS A 1 93 ? 8.295 22.198 -7.127 1.00 41.84 93 LYS A CA 1
ATOM 715 C C . LYS A 1 93 ? 8.167 22.177 -8.663 1.00 41.84 93 LYS A C 1
ATOM 717 O O . LYS A 1 93 ? 8.848 22.951 -9.331 1.00 41.84 93 LYS A O 1
ATOM 722 N N . LYS A 1 94 ? 7.150 21.489 -9.187 1.00 37.91 94 LYS A N 1
ATOM 723 C CA . LYS A 1 94 ? 6.106 22.050 -10.080 1.00 37.91 94 LYS A CA 1
ATOM 724 C C . LYS A 1 94 ? 5.406 20.933 -10.860 1.00 37.91 94 LYS A C 1
ATOM 726 O O . LYS A 1 94 ? 6.033 20.254 -11.652 1.00 37.91 94 LYS A O 1
ATOM 731 N N . ARG A 1 95 ? 4.074 20.944 -10.741 1.00 38.62 95 ARG A N 1
ATOM 732 C CA . ARG A 1 95 ? 3.088 20.519 -11.748 1.00 38.62 95 ARG A CA 1
ATOM 733 C C . ARG A 1 95 ? 3.044 19.022 -12.076 1.00 38.62 95 ARG A C 1
ATOM 735 O O . ARG A 1 95 ? 3.748 18.547 -12.948 1.00 38.62 95 ARG A O 1
ATOM 742 N N . GLY A 1 96 ? 2.072 18.368 -11.441 1.00 38.31 96 GLY A N 1
ATOM 743 C CA . GLY A 1 96 ? 1.109 17.491 -12.106 1.00 38.31 96 GLY A CA 1
ATOM 744 C C . GLY A 1 96 ? 1.679 16.367 -12.961 1.00 38.31 96 GLY A C 1
ATOM 745 O O . GLY A 1 96 ? 1.778 16.517 -14.172 1.00 38.31 96 GLY A O 1
ATOM 746 N N . CYS A 1 97 ? 1.875 15.196 -12.355 1.00 32.34 97 CYS A N 1
ATOM 747 C CA . CYS A 1 97 ? 1.622 13.951 -13.075 1.00 32.34 97 CYS A CA 1
ATOM 748 C C . CYS A 1 97 ? 0.100 13.784 -13.208 1.00 32.34 97 CYS A C 1
ATOM 750 O O . CYS A 1 97 ? -0.555 13.172 -12.368 1.00 32.34 97 CYS A O 1
ATOM 752 N N . VAL A 1 98 ? -0.472 14.411 -14.237 1.00 34.59 98 VAL A N 1
ATOM 753 C CA . VAL A 1 98 ? -1.717 13.949 -14.855 1.00 34.59 98 VAL A CA 1
ATOM 754 C C . VAL A 1 98 ? -1.274 13.118 -16.046 1.00 34.59 98 VAL A C 1
ATOM 756 O O . VAL A 1 98 ? -0.651 13.642 -16.965 1.00 34.59 98 VAL A O 1
ATOM 759 N N . ILE A 1 99 ? -1.543 11.820 -15.973 1.00 34.34 99 ILE A N 1
ATOM 760 C CA . ILE A 1 99 ? -1.382 10.877 -17.077 1.00 34.34 99 ILE A CA 1
ATOM 761 C C . ILE A 1 99 ? -2.308 11.378 -18.200 1.00 34.34 99 ILE A C 1
ATOM 763 O O . ILE A 1 99 ? -3.502 11.563 -17.951 1.00 34.34 99 ILE A O 1
ATOM 767 N N . ALA A 1 100 ? -1.743 11.700 -19.366 1.00 33.09 100 ALA A N 1
ATOM 768 C CA . ALA A 1 100 ? -2.497 12.019 -20.581 1.00 33.09 100 ALA A CA 1
ATOM 769 C C . ALA A 1 100 ? -2.855 10.733 -21.330 1.00 33.09 100 ALA A C 1
ATOM 771 O O . ALA A 1 100 ? -2.007 9.812 -21.320 1.00 33.09 100 ALA A O 1
#

Foldseek 3Di:
DDFPADAQQKTKDKDQDDPDQKKWKWKDFPPDDSVPTDIDIDGDDNIDIDMGRHHHGQTKMWIWIWDADPNDIDIDDIDIDHRDDPPSPDDPDDDDPPPD

Organism: NCBI:txid722753

Radius of gyration: 13.61 Å; chains: 1; bounding box: 32×33×34 Å

Sequence (100 aa):
MEIIDASECSLTLKMVSAPSKSITIEY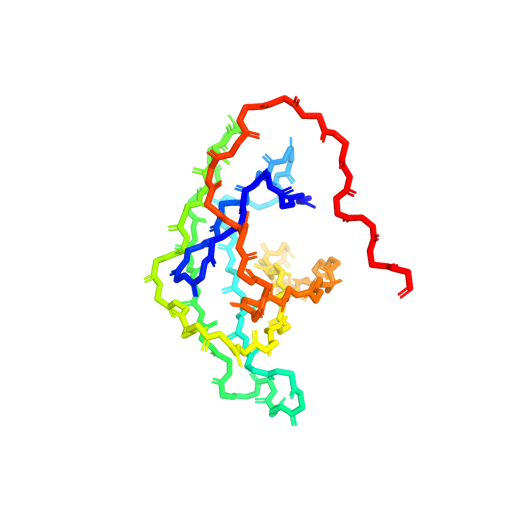INYGDEWKNARKLTLPTSTSEEFTINDLEPSNTYQVRPTWEEDGVVKFGKEMVLDTGVPGCAGSKKKRGCVIA

pLDDT: mean 72.11, std 16.32, range [32.34, 90.12]